Protein AF-A0AAV7KA86-F1 (afdb_monomer_lite)

Foldseek 3Di:
DPPVVVCVVLVPDDPVLVVLLCVLFFLDWDFPPDDPDDPDDDRDTDTDGDDPVCSVVSSVVSSVQVVCVVVVHDDPCPHVSVVVVVVVVVVVVVVVVCVVPVDPVVVVVVVVVVVVVVVVVVVVVVVVVVVVVVVVVVVVVVVVVVVVVVCVQPDVVQVVDPHRVVVVVVVD

Radius of gyration: 46.49 Å; chains: 1; bounding box: 80×35×122 Å

Secondary structure (DSSP, 8-state):
--HHHHHHHTT--SHHHHHHHHHHHEEEEEE----S--------EEEEEPPHHHHHHHHHHHHHHHHHHHTT-------HHHHHHHHHHHHHHHHHHHHHTSS-HHHHHHHHHHHHHHHHHHHHHHHHHHHHHHHHHHHHHHHHHHHHHHHHHT-HHHHHSSS-HHHHHTT-

pLDDT: mean 76.58, std 16.63, range [41.06, 98.62]

InterPro domains:
  IPR029440 Dynein regulatory complex protein 1, C-terminal [PF14775] (94-153)
  IPR039750 Dynein regulatory complex protein [PTHR21625] (1-170)

Structure (mmCIF, N/CA/C/O backbone):
data_AF-A0AAV7KA86-F1
#
_entry.id   AF-A0AAV7KA86-F1
#
loop_
_atom_site.group_PDB
_atom_site.id
_atom_site.type_symbol
_atom_site.label_atom_id
_atom_site.label_alt_id
_atom_site.label_comp_id
_atom_site.label_asym_id
_atom_site.label_entity_id
_atom_site.label_seq_id
_atom_site.pdbx_PDB_ins_code
_atom_site.Cartn_x
_atom_site.Cartn_y
_atom_site.Cartn_z
_atom_site.occupancy
_atom_site.B_iso_or_equiv
_atom_site.auth_seq_id
_atom_site.auth_comp_id
_atom_site.auth_asym_id
_atom_site.auth_atom_id
_atom_site.pdbx_PDB_model_num
ATOM 1 N N . MET A 1 1 ? 40.747 -22.980 -57.589 1.00 52.12 1 MET A N 1
ATOM 2 C CA . MET A 1 1 ? 40.530 -21.887 -58.564 1.00 52.12 1 MET A CA 1
ATOM 3 C C . MET A 1 1 ? 39.194 -21.191 -58.327 1.00 52.12 1 MET A C 1
ATOM 5 O O . MET A 1 1 ? 38.245 -21.498 -59.032 1.00 52.12 1 MET A O 1
ATOM 9 N N . LYS A 1 2 ? 39.092 -20.291 -57.340 1.00 60.44 2 LYS A N 1
ATOM 10 C CA . LYS A 1 2 ? 37.942 -19.365 -57.232 1.00 60.44 2 LYS A CA 1
ATOM 11 C C . LYS A 1 2 ? 38.343 -18.047 -56.569 1.00 60.44 2 LYS A C 1
ATOM 13 O O . LYS A 1 2 ? 37.961 -17.002 -57.066 1.00 60.44 2 LYS A O 1
ATOM 18 N N . LEU A 1 3 ? 39.159 -18.099 -55.515 1.00 69.00 3 LEU A N 1
ATOM 19 C CA . LEU A 1 3 ? 39.522 -16.917 -54.727 1.00 69.00 3 LEU A CA 1
ATOM 20 C C . LEU A 1 3 ? 40.446 -15.947 -55.487 1.00 69.00 3 LEU A C 1
ATOM 22 O O . LEU A 1 3 ? 40.101 -14.780 -55.611 1.00 69.00 3 LEU A O 1
ATOM 26 N N . ASP A 1 4 ? 41.512 -16.447 -56.121 1.00 72.75 4 ASP A N 1
ATOM 27 C CA . ASP A 1 4 ? 42.396 -15.612 -56.955 1.00 72.75 4 ASP A CA 1
ATOM 28 C C . ASP A 1 4 ? 41.664 -14.988 -58.149 1.00 72.75 4 ASP A C 1
ATOM 30 O O . ASP A 1 4 ? 41.905 -13.839 -58.490 1.00 72.75 4 ASP A O 1
ATOM 34 N N . ALA A 1 5 ? 40.707 -15.707 -58.748 1.00 79.00 5 ALA A N 1
ATOM 35 C CA . ALA A 1 5 ? 39.884 -15.177 -59.836 1.00 79.00 5 ALA A CA 1
ATOM 36 C C . ALA A 1 5 ? 38.918 -14.083 -59.346 1.00 79.00 5 ALA A C 1
ATOM 38 O O . ALA A 1 5 ? 38.677 -13.109 -60.057 1.00 79.00 5 ALA A O 1
ATOM 39 N N . ILE A 1 6 ? 38.389 -14.220 -58.124 1.00 76.62 6 ILE A N 1
ATOM 40 C CA . ILE A 1 6 ? 37.553 -13.199 -57.486 1.00 76.62 6 ILE A CA 1
ATOM 41 C C . ILE A 1 6 ? 38.397 -11.961 -57.170 1.00 76.62 6 ILE A C 1
ATOM 43 O O . ILE A 1 6 ? 37.999 -10.862 -57.541 1.00 76.62 6 ILE A O 1
ATOM 47 N N . PHE A 1 7 ? 39.578 -12.114 -56.572 1.00 78.56 7 PHE A N 1
ATOM 48 C CA . PHE A 1 7 ? 40.476 -10.989 -56.294 1.00 78.56 7 PHE A CA 1
ATOM 49 C C . PHE A 1 7 ? 40.977 -10.313 -57.564 1.00 78.56 7 PHE A C 1
ATOM 51 O O . PHE A 1 7 ? 40.943 -9.090 -57.640 1.00 78.56 7 PHE A O 1
ATOM 58 N N . GLN A 1 8 ? 41.290 -11.081 -58.606 1.00 79.75 8 GLN A N 1
ATOM 59 C CA . GLN A 1 8 ? 41.622 -10.538 -59.918 1.00 79.75 8 GLN A CA 1
ATOM 60 C C . GLN A 1 8 ? 40.440 -9.771 -60.537 1.00 79.75 8 GLN A C 1
ATOM 62 O O . GLN A 1 8 ? 40.632 -8.692 -61.091 1.00 79.75 8 GLN A O 1
ATOM 67 N N . SER A 1 9 ? 39.202 -10.265 -60.392 1.00 77.69 9 SER A N 1
ATOM 68 C CA . SER A 1 9 ? 37.998 -9.552 -60.856 1.00 77.69 9 SER A CA 1
ATOM 69 C C . SER A 1 9 ? 37.685 -8.288 -60.043 1.00 77.69 9 SER A C 1
ATOM 71 O O . SER A 1 9 ? 37.128 -7.332 -60.578 1.00 77.69 9 SER A O 1
ATOM 73 N N . LEU A 1 10 ? 38.076 -8.269 -58.765 1.00 74.38 10 LEU A N 1
ATOM 74 C CA . LEU A 1 10 ? 37.976 -7.125 -57.856 1.00 74.38 10 LEU A CA 1
ATOM 75 C C . LEU A 1 10 ? 39.222 -6.220 -57.908 1.00 74.38 10 LEU A C 1
ATOM 77 O O . LEU A 1 10 ? 39.290 -5.243 -57.162 1.00 74.38 10 LEU A O 1
ATOM 81 N N . GLN A 1 11 ? 40.190 -6.537 -58.781 1.00 72.81 11 GLN A N 1
ATOM 82 C CA . GLN A 1 11 ? 41.479 -5.849 -58.948 1.00 72.81 11 GLN A CA 1
ATOM 83 C C . GLN A 1 11 ? 42.295 -5.725 -57.649 1.00 72.81 11 GLN A C 1
ATOM 85 O O . GLN A 1 11 ? 43.054 -4.776 -57.459 1.00 72.81 11 GLN A O 1
ATOM 90 N N . VAL A 1 12 ? 42.111 -6.654 -56.717 1.00 81.38 12 VAL A N 1
ATOM 91 C CA . VAL A 1 12 ? 42.846 -6.724 -55.452 1.00 81.38 12 VAL A CA 1
ATOM 92 C C . VAL A 1 12 ? 44.170 -7.428 -55.735 1.00 81.38 12 VAL A C 1
ATOM 94 O O . VAL A 1 12 ? 44.201 -8.648 -55.886 1.00 81.38 12 VAL A O 1
ATOM 97 N N . GLU A 1 13 ? 45.248 -6.655 -55.862 1.00 77.00 13 GLU A N 1
ATOM 98 C CA . GLU A 1 13 ? 46.570 -7.168 -56.255 1.00 77.00 13 GLU A CA 1
ATOM 99 C C . GLU A 1 13 ? 47.555 -7.148 -55.084 1.00 77.00 13 GLU A C 1
ATOM 101 O O . GLU A 1 13 ? 48.403 -8.032 -54.967 1.00 77.00 13 GLU A O 1
ATOM 106 N N . ASN A 1 14 ? 47.414 -6.173 -54.180 1.00 81.38 14 ASN A N 1
ATOM 107 C CA . ASN A 1 14 ? 48.330 -5.987 -53.064 1.00 81.38 14 ASN A CA 1
ATOM 108 C C . ASN A 1 14 ? 47.706 -6.374 -51.722 1.00 81.38 14 ASN A C 1
ATOM 110 O O . ASN A 1 14 ? 46.503 -6.252 -51.496 1.00 81.38 14 ASN A O 1
ATOM 114 N N . GLN A 1 15 ? 48.558 -6.738 -50.760 1.00 74.19 15 GLN A N 1
ATOM 115 C CA . GLN A 1 15 ? 48.142 -6.992 -49.375 1.00 74.19 15 GLN A CA 1
ATOM 116 C C . GLN A 1 15 ? 47.419 -5.782 -48.755 1.00 74.19 15 GLN A C 1
ATOM 118 O O . GLN A 1 15 ? 46.502 -5.944 -47.955 1.00 74.19 15 GLN A O 1
ATOM 123 N N . GLN A 1 16 ? 47.789 -4.564 -49.158 1.00 72.94 16 GLN A N 1
ATOM 124 C CA . GLN A 1 16 ? 47.115 -3.339 -48.725 1.00 72.94 16 GLN A CA 1
ATOM 125 C C . GLN A 1 16 ? 45.670 -3.251 -49.238 1.00 72.94 16 GLN A C 1
ATOM 127 O O . GLN A 1 16 ? 44.791 -2.813 -48.497 1.00 72.94 16 GLN A O 1
ATOM 132 N N . ASP A 1 17 ? 45.403 -3.721 -50.458 1.00 77.50 17 ASP A N 1
ATOM 133 C CA . ASP A 1 17 ? 44.059 -3.731 -51.042 1.00 77.50 17 ASP A CA 1
ATOM 134 C C . ASP A 1 17 ? 43.153 -4.721 -50.308 1.00 77.50 17 ASP A C 1
ATOM 136 O O . ASP A 1 17 ? 41.979 -4.429 -50.075 1.00 77.50 17 ASP A O 1
ATOM 140 N N . ILE A 1 18 ? 43.719 -5.856 -49.880 1.00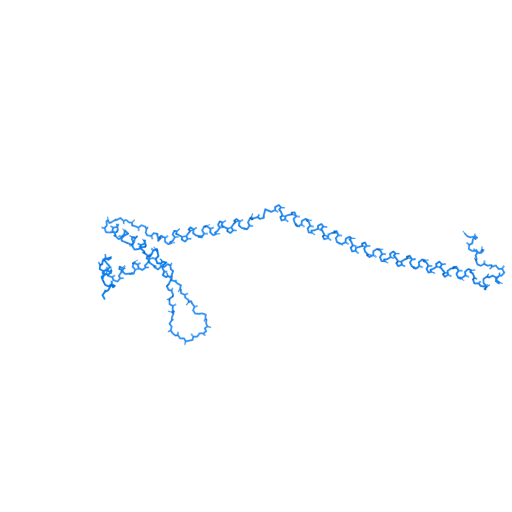 77.69 18 ILE A N 1
ATOM 141 C CA . ILE A 1 18 ? 43.032 -6.857 -49.057 1.00 77.69 18 ILE A CA 1
ATOM 142 C C . ILE A 1 18 ? 42.656 -6.255 -47.701 1.00 77.69 18 ILE A C 1
ATOM 144 O O . ILE A 1 18 ? 41.504 -6.361 -47.293 1.00 77.69 18 ILE A O 1
ATOM 148 N N . ILE A 1 19 ? 43.592 -5.586 -47.018 1.00 74.38 19 ILE A N 1
ATOM 149 C CA . ILE A 1 19 ? 43.326 -4.951 -45.715 1.00 74.38 19 ILE A CA 1
ATOM 150 C C . ILE A 1 19 ? 42.217 -3.902 -45.842 1.00 74.38 19 ILE A C 1
ATOM 152 O O . ILE A 1 19 ? 41.309 -3.851 -45.014 1.00 74.38 19 ILE A O 1
ATOM 156 N N . GLN A 1 20 ? 42.248 -3.100 -46.906 1.00 73.81 20 GLN A N 1
ATOM 157 C CA . GLN A 1 20 ? 41.198 -2.120 -47.156 1.00 73.81 20 GLN A CA 1
ATOM 158 C C . GLN A 1 20 ? 39.858 -2.786 -47.441 1.00 73.81 20 GLN A C 1
ATOM 160 O O . GLN A 1 20 ? 38.864 -2.338 -46.895 1.00 73.81 20 GLN A O 1
ATOM 165 N N . LEU A 1 21 ? 39.806 -3.846 -48.250 1.00 78.69 21 LEU A N 1
ATOM 166 C CA . LEU A 1 21 ? 38.568 -4.579 -48.522 1.00 78.69 21 LEU A CA 1
ATOM 167 C C . LEU A 1 21 ? 37.979 -5.182 -47.242 1.00 78.69 21 LEU A C 1
ATOM 169 O O . LEU A 1 21 ? 36.771 -5.090 -47.022 1.00 78.69 21 LEU A O 1
ATOM 173 N N . LEU A 1 22 ? 38.824 -5.745 -46.376 1.00 75.12 22 LEU A N 1
ATOM 174 C CA . LEU A 1 22 ? 38.402 -6.304 -45.091 1.00 75.12 22 LEU A CA 1
ATOM 175 C C . LEU A 1 22 ? 37.739 -5.251 -44.194 1.00 75.12 22 LEU A C 1
ATOM 177 O O . LEU A 1 22 ? 36.765 -5.577 -43.524 1.00 75.12 22 LEU A O 1
ATOM 181 N N . GLN A 1 23 ? 38.166 -3.987 -44.259 1.00 73.06 23 GLN A N 1
ATOM 182 C CA . GLN A 1 23 ? 37.537 -2.885 -43.519 1.00 73.06 23 GLN A CA 1
ATOM 183 C C . GLN A 1 23 ? 36.077 -2.617 -43.934 1.00 73.06 23 GLN A C 1
ATOM 185 O O . GLN A 1 23 ? 35.304 -2.088 -43.142 1.00 73.06 23 GLN A O 1
ATOM 190 N N . TYR A 1 24 ? 35.678 -2.978 -45.159 1.00 72.38 24 TYR A N 1
ATOM 191 C CA . TYR A 1 24 ? 34.286 -2.835 -45.611 1.00 72.38 24 TYR A CA 1
ATOM 192 C C . TYR A 1 24 ? 33.433 -4.071 -45.300 1.00 72.38 24 TYR A C 1
ATOM 194 O O . TYR A 1 24 ? 32.208 -3.973 -45.322 1.00 72.38 24 TYR A O 1
ATOM 202 N N . VAL A 1 25 ? 34.053 -5.231 -45.058 1.00 72.38 25 VAL A N 1
ATOM 203 C CA . VAL A 1 25 ? 33.362 -6.529 -44.927 1.00 72.38 25 VAL A CA 1
ATOM 204 C C . VAL A 1 25 ? 33.268 -7.003 -43.471 1.00 72.38 25 VAL A C 1
ATOM 206 O O . VAL A 1 25 ? 32.306 -7.684 -43.117 1.00 72.38 25 VAL A O 1
ATOM 209 N N . ILE A 1 26 ? 34.238 -6.653 -42.625 1.00 72.56 26 ILE A N 1
ATOM 210 C CA . ILE A 1 26 ? 34.245 -6.993 -41.197 1.00 72.56 26 ILE A CA 1
ATOM 211 C C . ILE A 1 26 ? 33.470 -5.914 -40.431 1.00 72.56 26 ILE A C 1
ATOM 213 O O . ILE A 1 26 ? 33.778 -4.730 -40.550 1.00 72.56 26 ILE A O 1
ATOM 217 N N . VAL A 1 27 ? 32.454 -6.326 -39.666 1.00 61.66 27 VAL A N 1
ATOM 218 C CA . VAL A 1 27 ? 31.536 -5.426 -38.940 1.00 61.66 27 VAL A CA 1
ATOM 219 C C . VAL A 1 27 ? 32.079 -5.057 -37.559 1.00 61.66 27 VAL A C 1
ATOM 221 O O . VAL A 1 27 ? 31.933 -3.916 -37.125 1.00 61.66 27 VAL A O 1
ATOM 224 N N . SER A 1 28 ? 32.749 -5.990 -36.887 1.00 53.75 28 SER A N 1
ATOM 225 C CA . SER A 1 28 ? 33.372 -5.778 -35.581 1.00 53.75 28 SER A CA 1
ATOM 226 C C . SER A 1 28 ? 34.573 -6.718 -35.412 1.00 53.75 28 SER A C 1
ATOM 228 O O . SER A 1 28 ? 34.608 -7.832 -35.948 1.00 53.75 28 SER A O 1
ATOM 230 N N . ILE A 1 29 ? 35.595 -6.229 -34.708 1.00 52.47 29 ILE A N 1
ATOM 231 C CA . ILE A 1 29 ? 36.690 -7.044 -34.179 1.00 52.47 29 ILE A CA 1
ATOM 232 C C . ILE A 1 29 ? 36.517 -6.996 -32.670 1.00 52.47 29 ILE A C 1
ATOM 234 O O . ILE A 1 29 ? 36.837 -5.985 -32.046 1.00 52.47 29 ILE A O 1
ATOM 238 N N . GLU A 1 30 ? 35.980 -8.066 -32.099 1.00 47.94 30 GLU A N 1
ATOM 239 C CA . GLU A 1 30 ? 35.935 -8.224 -30.653 1.00 47.94 30 GLU A CA 1
ATOM 240 C C . GLU A 1 30 ? 37.208 -8.952 -30.220 1.00 47.94 30 GLU A C 1
ATOM 242 O O . GLU A 1 30 ? 37.511 -10.069 -30.654 1.00 47.94 30 GLU A O 1
ATOM 247 N N . LEU A 1 31 ? 38.007 -8.258 -29.413 1.00 42.91 31 LEU A N 1
ATOM 248 C CA . LEU A 1 31 ? 39.064 -8.871 -28.629 1.00 42.91 31 LEU A CA 1
ATOM 249 C C . LEU A 1 31 ? 38.390 -9.456 -27.390 1.00 42.91 31 LEU A C 1
ATOM 251 O O . LEU A 1 31 ? 37.999 -8.707 -26.499 1.00 42.91 31 LEU A O 1
ATOM 255 N N . GLU A 1 32 ? 38.223 -10.777 -27.350 1.00 45.16 32 GLU A N 1
ATOM 256 C CA . GLU A 1 32 ? 37.959 -11.459 -26.085 1.00 45.16 32 GLU A CA 1
ATOM 257 C C . GLU A 1 32 ? 39.237 -11.306 -25.239 1.00 45.16 32 GLU A C 1
ATOM 259 O O . GLU A 1 32 ? 40.256 -11.945 -25.509 1.00 45.16 32 GLU A O 1
ATOM 264 N N . GLU A 1 33 ? 39.222 -10.383 -24.272 1.00 43.62 33 GLU A N 1
ATOM 265 C CA . GLU A 1 33 ? 40.192 -10.407 -23.179 1.00 43.62 33 GLU A CA 1
ATOM 266 C C . GLU A 1 33 ? 39.876 -11.657 -22.356 1.00 43.62 33 GLU A C 1
ATOM 268 O O . GLU A 1 33 ? 38.782 -11.789 -21.808 1.00 43.62 33 GLU A O 1
ATOM 273 N N . GLU A 1 34 ? 40.800 -12.618 -22.346 1.00 45.78 34 GLU A N 1
ATOM 274 C CA . GLU A 1 34 ? 40.673 -13.819 -21.525 1.00 45.78 34 GLU A CA 1
ATOM 275 C C . GLU A 1 34 ? 40.525 -13.390 -20.058 1.00 45.78 34 GLU A C 1
ATOM 277 O O . GLU A 1 34 ? 41.449 -12.815 -19.478 1.00 45.78 34 GLU A O 1
ATOM 282 N N . GLU A 1 35 ? 39.362 -13.663 -19.453 1.00 45.69 35 GLU A N 1
ATOM 283 C CA . GLU A 1 35 ? 39.233 -13.644 -17.997 1.00 45.69 35 GLU A CA 1
ATOM 284 C C . GLU A 1 35 ? 40.316 -14.567 -17.422 1.00 45.69 35 GLU A C 1
ATOM 286 O O . GLU A 1 35 ? 40.454 -15.714 -17.854 1.00 45.69 35 GLU A O 1
ATOM 291 N N . GLU A 1 36 ? 41.115 -14.032 -16.493 1.00 46.34 36 GLU A N 1
ATOM 292 C CA . GLU A 1 36 ? 42.273 -14.670 -15.857 1.00 46.34 36 GLU A CA 1
ATOM 293 C C . GLU A 1 36 ? 41.982 -16.125 -15.446 1.00 46.34 36 GLU A C 1
ATOM 295 O O . GLU A 1 36 ? 41.479 -16.382 -14.350 1.00 46.34 36 GLU A O 1
ATOM 300 N N . GLY A 1 37 ? 42.295 -17.104 -16.304 1.00 46.44 37 GLY A N 1
ATOM 301 C CA . GLY A 1 37 ? 41.911 -18.467 -15.954 1.00 46.44 37 GLY A CA 1
ATOM 302 C C . GLY A 1 37 ? 42.240 -19.634 -16.873 1.00 46.44 37 GLY A C 1
ATOM 303 O O . GLY A 1 37 ? 41.746 -20.707 -16.558 1.00 46.44 37 GLY A O 1
ATOM 304 N N . ASP A 1 38 ? 43.051 -19.539 -17.933 1.00 41.06 38 ASP A N 1
ATOM 305 C CA . ASP A 1 38 ? 43.721 -20.751 -18.444 1.00 41.06 38 ASP A CA 1
ATOM 306 C C . ASP A 1 38 ? 44.952 -20.444 -19.310 1.00 41.06 38 ASP A C 1
ATOM 308 O O . ASP A 1 38 ? 44.904 -19.698 -20.282 1.00 41.06 38 ASP A O 1
ATOM 312 N N . MET A 1 39 ? 46.088 -21.053 -18.972 1.00 49.47 39 MET A N 1
ATOM 313 C CA . MET A 1 39 ? 47.346 -20.912 -19.705 1.00 49.47 39 MET A CA 1
ATOM 314 C C . MET A 1 39 ? 47.293 -21.754 -20.990 1.00 49.47 39 MET A C 1
ATOM 316 O O . MET A 1 39 ? 47.793 -22.880 -21.026 1.00 49.47 39 MET A O 1
ATOM 320 N N . ARG A 1 40 ? 46.740 -21.210 -22.080 1.00 45.28 40 ARG A N 1
ATOM 321 C CA . ARG A 1 40 ? 46.959 -21.733 -23.441 1.00 45.28 40 ARG A CA 1
ATOM 322 C C . ARG A 1 40 ? 47.017 -20.605 -24.471 1.00 45.28 40 ARG A C 1
ATOM 324 O O . ARG A 1 40 ? 46.015 -20.171 -25.008 1.00 45.28 40 ARG A O 1
ATOM 331 N N . ASN A 1 41 ? 48.250 -20.203 -24.775 1.00 47.72 41 ASN A N 1
ATOM 332 C CA . ASN A 1 41 ? 48.653 -19.217 -25.778 1.00 47.72 41 ASN A CA 1
ATOM 333 C C . ASN A 1 41 ? 47.772 -19.179 -27.045 1.00 47.72 41 ASN A C 1
ATOM 335 O O . ASN A 1 41 ? 47.930 -20.019 -27.935 1.00 47.72 41 ASN A O 1
ATOM 339 N N . GLY A 1 42 ? 46.961 -18.128 -27.172 1.00 45.06 42 GLY A N 1
ATOM 340 C CA . GLY A 1 42 ? 46.421 -17.668 -28.448 1.00 45.06 42 GLY A CA 1
ATOM 341 C C . GLY A 1 42 ? 45.166 -16.820 -28.286 1.00 45.06 42 GLY A C 1
ATOM 342 O O . GLY A 1 42 ? 44.072 -17.371 -28.308 1.00 45.06 42 GLY A O 1
ATOM 343 N N . ALA A 1 43 ? 45.322 -15.491 -28.215 1.00 47.50 43 ALA A N 1
ATOM 344 C CA . ALA A 1 43 ? 44.202 -14.554 -28.308 1.00 47.50 43 ALA A CA 1
ATOM 345 C C . ALA A 1 43 ? 43.359 -14.896 -29.549 1.00 47.50 43 ALA A C 1
ATOM 347 O O . ALA A 1 43 ? 43.816 -14.756 -30.689 1.00 47.50 43 ALA A O 1
ATOM 348 N N . THR A 1 44 ? 42.152 -15.414 -29.331 1.00 49.06 44 THR A N 1
ATOM 349 C CA . THR A 1 44 ? 41.273 -15.849 -30.417 1.00 49.06 44 THR A CA 1
ATOM 350 C C . THR A 1 44 ? 40.468 -14.645 -30.883 1.00 49.06 44 THR A C 1
ATOM 352 O O . THR A 1 44 ? 39.478 -14.264 -30.273 1.00 49.06 44 THR A O 1
ATOM 355 N N . GLN A 1 45 ? 40.908 -14.016 -31.972 1.00 55.81 45 GLN A N 1
ATOM 356 C CA . GLN A 1 45 ? 40.185 -12.898 -32.574 1.00 55.81 45 GLN A CA 1
ATOM 357 C C . GLN A 1 45 ? 38.895 -13.410 -33.227 1.00 55.81 45 GLN A C 1
ATOM 359 O O . GLN A 1 45 ? 38.948 -14.186 -34.188 1.00 55.81 45 GLN A O 1
ATOM 364 N N . ARG A 1 46 ? 37.733 -12.984 -32.720 1.00 49.09 46 ARG A N 1
ATOM 365 C CA . ARG A 1 46 ? 36.442 -13.275 -33.351 1.00 49.09 46 ARG A CA 1
ATOM 366 C C . ARG A 1 46 ? 36.078 -12.144 -34.303 1.00 49.09 46 ARG A C 1
ATOM 368 O O . ARG A 1 46 ? 35.966 -10.986 -33.914 1.00 49.09 46 ARG A O 1
ATOM 375 N N . PHE A 1 47 ? 35.920 -12.499 -35.575 1.00 59.69 47 PHE A N 1
ATOM 376 C CA . PHE A 1 47 ? 35.450 -11.583 -36.608 1.00 59.69 47 PHE A CA 1
ATOM 377 C C . PHE A 1 47 ? 33.947 -11.757 -36.781 1.00 59.69 47 PHE A C 1
ATOM 379 O O . PHE A 1 47 ? 33.494 -12.843 -37.154 1.00 59.69 47 PHE A O 1
ATOM 386 N N . GLU A 1 48 ? 33.178 -10.691 -36.580 1.00 63.84 48 GLU A N 1
ATOM 387 C CA . GLU A 1 48 ? 31.781 -10.684 -37.001 1.00 63.84 48 GLU A CA 1
ATOM 388 C C . GLU A 1 48 ? 31.728 -10.334 -38.492 1.00 63.84 48 GLU A C 1
ATOM 390 O O . GLU A 1 48 ? 31.930 -9.191 -38.923 1.00 63.84 48 GLU A O 1
ATOM 395 N N . ILE A 1 49 ? 31.543 -11.371 -39.310 1.00 61.59 49 ILE A N 1
ATOM 396 C CA . ILE A 1 49 ? 31.411 -11.234 -40.759 1.00 61.59 49 ILE A CA 1
ATOM 397 C C . ILE A 1 49 ? 30.007 -10.703 -41.056 1.00 61.59 49 ILE A C 1
ATOM 399 O O . ILE A 1 49 ? 29.014 -11.238 -40.564 1.00 61.59 49 ILE A O 1
ATOM 403 N N . MET A 1 50 ? 29.932 -9.664 -41.889 1.00 65.56 50 MET A N 1
ATOM 404 C CA . MET A 1 50 ? 28.680 -9.071 -42.356 1.00 65.56 50 MET A CA 1
ATOM 405 C C . MET A 1 50 ? 27.683 -10.130 -42.862 1.00 65.56 50 MET A C 1
ATOM 407 O O . MET A 1 50 ? 28.067 -11.097 -43.523 1.00 65.56 50 MET A O 1
ATOM 411 N N . GLN A 1 51 ? 26.386 -9.919 -42.601 1.00 67.69 51 GLN A N 1
ATOM 412 C CA . GLN A 1 51 ? 25.326 -10.799 -43.101 1.00 67.69 51 GLN A CA 1
ATOM 413 C C . GLN A 1 51 ? 25.436 -10.998 -44.629 1.00 67.69 51 GLN A C 1
ATOM 415 O O . GLN A 1 51 ? 25.685 -10.020 -45.343 1.00 67.69 51 GLN A O 1
ATOM 420 N N . PRO A 1 52 ? 25.220 -12.224 -45.154 1.00 71.12 52 PRO A N 1
ATOM 421 C CA . PRO A 1 52 ? 25.475 -12.560 -46.561 1.00 71.12 52 PRO A CA 1
ATOM 422 C C . PRO A 1 52 ? 24.835 -11.606 -47.578 1.00 71.12 52 PRO A C 1
ATOM 424 O O . PRO A 1 52 ? 25.446 -11.279 -48.597 1.00 71.12 52 PRO A O 1
ATOM 427 N N . ASP A 1 53 ? 23.639 -11.106 -47.274 1.00 71.69 53 ASP A N 1
ATOM 428 C CA . ASP A 1 53 ? 22.858 -10.236 -48.159 1.00 71.69 53 ASP A CA 1
ATOM 429 C C . ASP A 1 53 ? 23.517 -8.860 -48.362 1.00 71.69 53 ASP A C 1
ATOM 431 O O . ASP A 1 53 ? 23.391 -8.235 -49.419 1.00 71.69 53 ASP A O 1
ATOM 435 N N . MET A 1 54 ? 24.286 -8.404 -47.371 1.00 66.31 54 MET A N 1
ATOM 436 C CA . MET A 1 54 ? 24.909 -7.080 -47.352 1.00 66.31 54 MET A CA 1
ATOM 437 C C . MET A 1 54 ? 26.325 -7.082 -47.948 1.00 66.31 54 MET A C 1
ATOM 439 O O . MET A 1 54 ? 26.813 -6.038 -48.385 1.00 66.31 54 MET A O 1
ATOM 443 N N . VAL A 1 55 ? 26.958 -8.255 -48.080 1.00 74.69 55 VAL A N 1
ATOM 444 C CA . VAL A 1 55 ? 28.317 -8.404 -48.637 1.00 74.69 55 VAL A CA 1
ATOM 445 C C . VAL A 1 55 ? 28.407 -7.839 -50.057 1.00 74.69 55 VAL A C 1
ATOM 447 O O . VAL A 1 55 ? 29.363 -7.148 -50.408 1.00 74.69 55 VAL A O 1
ATOM 450 N N . SER A 1 56 ? 27.382 -8.066 -50.883 1.00 73.31 56 SER A N 1
ATOM 451 C CA . SER A 1 56 ? 27.340 -7.550 -52.260 1.00 73.31 56 SER A CA 1
ATOM 452 C C . SER A 1 56 ? 27.319 -6.017 -52.322 1.00 73.31 56 SER A C 1
ATOM 454 O O . SER A 1 56 ? 27.886 -5.409 -53.233 1.00 73.31 56 SER A O 1
ATOM 456 N N . GLN A 1 57 ? 26.690 -5.383 -51.335 1.00 72.94 57 GLN A N 1
ATOM 457 C CA . GLN A 1 57 ? 26.581 -3.939 -51.221 1.00 72.94 57 GLN A CA 1
ATOM 458 C C . GLN A 1 57 ? 27.877 -3.322 -50.680 1.00 72.94 57 GLN A C 1
ATOM 460 O O . GLN A 1 57 ? 28.314 -2.289 -51.192 1.00 72.94 57 GLN A O 1
ATOM 465 N N . ALA A 1 58 ? 28.522 -3.988 -49.720 1.00 74.19 58 ALA A N 1
ATOM 466 C CA . ALA A 1 58 ? 29.841 -3.619 -49.219 1.00 74.19 58 ALA A CA 1
ATOM 467 C C . ALA A 1 58 ? 30.905 -3.666 -50.328 1.00 74.19 58 ALA A C 1
ATOM 469 O O . ALA A 1 58 ? 31.629 -2.691 -50.538 1.00 74.19 58 ALA A O 1
ATOM 470 N N . LEU A 1 59 ? 30.931 -4.745 -51.121 1.00 77.94 59 LEU A N 1
ATOM 471 C CA . LEU A 1 59 ? 31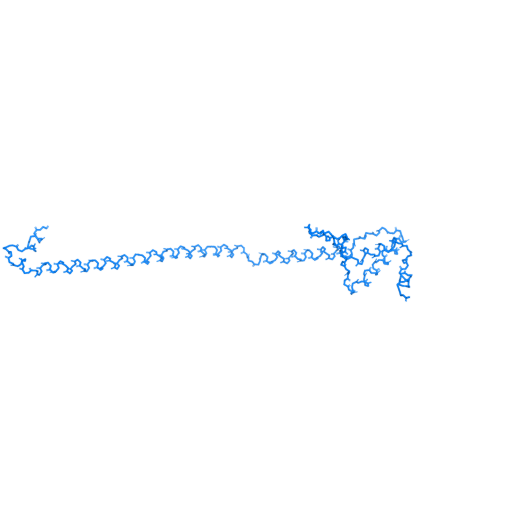.855 -4.880 -52.251 1.00 77.94 59 LEU A CA 1
ATOM 472 C C . LEU A 1 59 ? 31.627 -3.806 -53.325 1.00 77.94 59 LEU A C 1
ATOM 474 O O . LEU A 1 59 ? 32.591 -3.251 -53.847 1.00 77.94 59 LEU A O 1
ATOM 478 N N . ARG A 1 60 ? 30.368 -3.452 -53.623 1.00 77.25 60 ARG A N 1
ATOM 479 C CA . ARG A 1 60 ? 30.058 -2.330 -54.529 1.00 77.25 60 ARG A CA 1
ATOM 480 C C . ARG A 1 60 ? 30.603 -1.006 -53.999 1.00 77.25 60 ARG A C 1
ATOM 482 O O . ARG A 1 60 ? 31.261 -0.295 -54.752 1.00 77.25 60 ARG A O 1
ATOM 489 N N . SER A 1 61 ? 30.409 -0.720 -52.711 1.00 74.75 61 SER A N 1
ATOM 490 C CA . SER A 1 61 ? 30.934 0.510 -52.104 1.00 74.75 61 SER A CA 1
ATOM 491 C C . SER A 1 61 ? 32.463 0.569 -52.080 1.00 74.75 61 SER A C 1
ATOM 493 O O . SER A 1 61 ? 33.028 1.639 -52.280 1.00 74.75 61 SER A O 1
ATOM 495 N N . TYR A 1 62 ? 33.143 -0.570 -51.916 1.00 79.69 62 TYR A N 1
ATOM 496 C CA . TYR A 1 62 ? 34.602 -0.648 -52.013 1.00 79.69 62 TYR A CA 1
ATOM 497 C C . TYR A 1 62 ? 35.095 -0.310 -53.430 1.00 79.69 62 TYR A C 1
ATOM 499 O O . TYR A 1 62 ? 36.014 0.494 -53.591 1.00 79.69 62 TYR A O 1
ATOM 507 N N . ILE A 1 63 ? 34.454 -0.871 -54.463 1.00 80.31 63 ILE A N 1
ATOM 508 C CA . ILE A 1 63 ? 34.798 -0.598 -55.868 1.00 80.31 63 ILE A CA 1
ATOM 509 C C . ILE A 1 63 ? 34.540 0.876 -56.219 1.00 80.31 63 ILE A C 1
ATOM 511 O O . ILE A 1 63 ? 35.360 1.498 -56.892 1.00 80.31 63 ILE A O 1
ATOM 515 N N . GLU A 1 64 ? 33.423 1.448 -55.766 1.00 78.00 64 GLU A N 1
ATOM 516 C CA . GLU A 1 64 ? 33.093 2.866 -55.972 1.00 78.00 64 GLU A CA 1
ATOM 517 C C . GLU A 1 64 ? 34.113 3.786 -55.286 1.00 78.00 64 GLU A C 1
ATOM 519 O O . GLU A 1 64 ? 34.706 4.640 -55.944 1.00 78.00 64 GLU A O 1
ATOM 524 N N . ALA A 1 65 ? 34.425 3.536 -54.011 1.00 72.75 65 ALA A N 1
ATOM 525 C CA . ALA A 1 65 ? 35.409 4.310 -53.254 1.00 72.75 65 ALA A CA 1
ATOM 526 C C . ALA A 1 65 ? 36.831 4.220 -53.836 1.00 72.75 65 ALA A C 1
ATOM 528 O O . ALA A 1 65 ? 37.643 5.132 -53.656 1.00 72.75 65 ALA A O 1
ATOM 529 N N . ARG A 1 66 ? 37.164 3.118 -54.516 1.00 75.38 66 ARG A N 1
ATOM 530 C CA . ARG A 1 66 ? 38.439 2.966 -55.223 1.00 75.38 66 ARG A CA 1
ATOM 531 C C . ARG A 1 66 ? 38.468 3.767 -56.523 1.00 75.38 66 ARG A C 1
ATOM 533 O O . ARG A 1 66 ? 39.434 4.488 -56.746 1.00 75.38 66 ARG A O 1
ATOM 540 N N . LYS A 1 67 ? 37.404 3.708 -57.333 1.00 75.31 67 LYS A N 1
ATOM 541 C CA . LYS A 1 67 ? 37.278 4.518 -58.560 1.00 75.31 67 LYS A CA 1
ATOM 542 C C . LYS A 1 67 ? 37.353 6.015 -58.265 1.00 75.31 67 LYS A C 1
ATOM 544 O O . LYS A 1 67 ? 37.976 6.762 -59.010 1.00 75.31 67 LYS A O 1
ATOM 549 N N . GLU A 1 68 ? 36.755 6.449 -57.160 1.00 71.62 68 GLU A N 1
ATOM 550 C CA . GLU A 1 68 ? 36.822 7.840 -56.706 1.00 71.62 68 GLU A CA 1
ATOM 551 C C . GLU A 1 68 ? 38.232 8.239 -56.235 1.00 71.62 68 GLU A C 1
ATOM 553 O O . GLU A 1 68 ? 38.684 9.346 -56.531 1.00 71.62 68 GLU A O 1
ATOM 558 N N . ARG A 1 69 ? 38.967 7.327 -55.579 1.00 71.56 69 ARG A N 1
ATOM 559 C CA . ARG A 1 69 ? 40.385 7.527 -55.225 1.00 71.56 69 ARG A CA 1
ATOM 560 C C . ARG A 1 69 ? 41.296 7.593 -56.450 1.00 71.56 69 ARG A C 1
ATOM 562 O O . ARG A 1 69 ? 42.174 8.450 -56.494 1.00 71.56 69 ARG A O 1
ATOM 569 N N . GLU A 1 70 ? 41.070 6.746 -57.450 1.00 70.44 70 GLU A N 1
ATOM 570 C CA . GLU A 1 70 ? 41.781 6.792 -58.738 1.00 70.44 70 GLU A CA 1
ATOM 571 C C . GLU A 1 70 ? 41.470 8.083 -59.519 1.00 70.44 70 GLU A C 1
ATOM 573 O O . GLU A 1 70 ? 42.334 8.605 -60.221 1.00 70.44 70 GLU A O 1
ATOM 578 N N . ALA A 1 71 ? 40.276 8.656 -59.333 1.00 72.44 71 ALA A N 1
ATOM 579 C CA . ALA A 1 71 ? 39.877 9.956 -59.875 1.00 72.44 71 ALA A CA 1
ATOM 580 C C . ALA A 1 71 ? 40.374 11.169 -59.053 1.00 72.44 71 ALA A C 1
ATOM 582 O O . ALA A 1 71 ? 40.055 12.309 -59.394 1.00 72.44 71 ALA A O 1
ATOM 583 N N . GLY A 1 72 ? 41.143 10.954 -57.975 1.00 60.22 72 GLY A N 1
ATOM 584 C CA . GLY A 1 72 ? 41.704 12.020 -57.136 1.00 60.22 72 GLY A CA 1
ATOM 585 C C . GLY A 1 72 ? 40.688 12.747 -56.246 1.00 60.22 72 GLY A C 1
ATOM 586 O O . GLY A 1 72 ? 40.983 13.829 -55.735 1.00 60.22 72 GLY A O 1
ATOM 587 N N . ILE A 1 73 ? 39.495 12.180 -56.048 1.00 62.47 73 ILE A N 1
ATOM 588 C CA . ILE A 1 73 ? 38.437 12.758 -55.214 1.00 62.47 73 ILE A CA 1
ATOM 589 C C . ILE A 1 73 ? 38.654 12.292 -53.762 1.00 62.47 73 ILE A C 1
ATOM 591 O O . ILE A 1 73 ? 38.786 11.089 -53.521 1.00 62.47 73 ILE A O 1
ATOM 595 N N . PRO A 1 74 ? 38.690 13.193 -52.761 1.00 53.59 74 PRO A N 1
ATOM 596 C CA . PRO A 1 74 ? 38.821 12.792 -51.366 1.00 53.59 74 PRO A CA 1
ATOM 597 C C . PRO A 1 74 ? 37.536 12.101 -50.886 1.00 53.59 74 PRO A C 1
ATOM 599 O O . PRO A 1 74 ? 36.539 12.748 -50.565 1.00 53.59 74 PRO A O 1
ATOM 602 N N . VAL A 1 75 ? 37.568 10.770 -50.821 1.00 57.66 75 VAL A N 1
ATOM 603 C CA . VAL A 1 75 ? 36.456 9.952 -50.323 1.00 57.66 75 VAL A CA 1
ATOM 604 C C . VAL A 1 75 ? 36.439 9.990 -48.796 1.00 57.66 75 VAL A C 1
ATOM 606 O O . VAL A 1 75 ? 37.326 9.445 -48.138 1.00 57.66 75 VAL A O 1
ATOM 609 N N . LYS A 1 76 ? 35.406 10.604 -48.207 1.00 56.00 76 LYS A N 1
ATOM 610 C CA . LYS A 1 76 ? 35.089 10.423 -46.783 1.00 56.00 76 LYS A CA 1
ATOM 611 C C . LYS A 1 76 ? 34.499 9.026 -46.603 1.00 56.00 76 LYS A C 1
ATOM 613 O O . LYS A 1 76 ? 33.286 8.851 -46.702 1.00 56.00 76 LYS A O 1
ATOM 618 N N . VAL A 1 77 ? 35.351 8.036 -46.348 1.00 53.50 77 VAL A N 1
ATOM 619 C CA . VAL A 1 77 ? 34.922 6.682 -45.975 1.00 53.50 77 VAL A CA 1
ATOM 620 C C . VAL A 1 77 ? 34.422 6.715 -44.528 1.00 53.50 77 VAL A C 1
ATOM 622 O O . VAL A 1 77 ? 35.078 6.238 -43.614 1.00 53.50 77 VAL A O 1
ATOM 625 N N . ALA A 1 78 ? 33.267 7.339 -44.299 1.00 54.00 78 ALA A N 1
ATOM 626 C CA . ALA A 1 78 ? 32.435 6.933 -43.176 1.00 54.00 78 ALA A CA 1
ATOM 627 C C . ALA A 1 78 ? 31.824 5.598 -43.599 1.00 54.00 78 ALA A C 1
ATOM 629 O O . ALA A 1 78 ? 31.107 5.558 -44.609 1.00 54.00 78 ALA A O 1
ATOM 630 N N . SER A 1 79 ? 32.163 4.514 -42.899 1.00 58.22 79 SER A N 1
ATOM 631 C CA . SER A 1 79 ? 31.640 3.194 -43.233 1.00 58.22 79 SER A CA 1
ATOM 632 C C . SER A 1 79 ? 30.112 3.266 -43.238 1.00 58.22 79 SER A C 1
ATOM 634 O O . SER A 1 79 ? 29.500 3.900 -42.376 1.00 58.22 79 SER A O 1
ATOM 636 N N . ARG A 1 80 ? 29.452 2.638 -44.221 1.00 53.97 80 ARG A N 1
ATOM 637 C CA . ARG A 1 80 ? 27.982 2.498 -44.188 1.00 53.97 80 ARG A CA 1
ATOM 638 C C . ARG A 1 80 ? 27.526 1.839 -42.885 1.00 53.97 80 ARG A C 1
ATOM 640 O O . ARG A 1 80 ? 26.448 2.173 -42.406 1.00 53.97 80 ARG A O 1
ATOM 647 N N . VAL A 1 81 ? 28.384 0.993 -42.312 1.00 54.16 81 VAL A N 1
ATOM 648 C CA . VAL A 1 81 ? 28.203 0.337 -41.017 1.00 54.16 81 VAL A CA 1
ATOM 649 C C . VAL A 1 81 ? 28.169 1.357 -39.879 1.00 54.16 81 VAL A C 1
ATOM 651 O O . VAL A 1 81 ? 27.275 1.271 -39.048 1.00 54.16 81 VAL A O 1
ATOM 654 N N . ASP A 1 82 ? 29.036 2.375 -39.883 1.00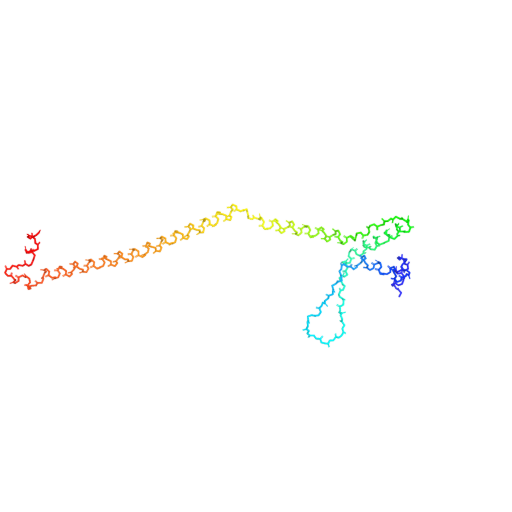 55.19 82 ASP A N 1
ATOM 655 C CA . ASP A 1 82 ? 29.033 3.423 -38.846 1.00 55.19 82 ASP A CA 1
ATOM 656 C C . ASP A 1 82 ? 27.715 4.206 -38.862 1.00 55.19 82 ASP A C 1
ATOM 658 O O . ASP A 1 82 ? 27.094 4.422 -37.826 1.00 55.19 82 ASP A O 1
ATOM 662 N N . LYS A 1 83 ? 27.222 4.552 -40.058 1.00 60.19 83 LYS A N 1
ATOM 663 C CA . LYS A 1 83 ? 25.935 5.252 -40.226 1.00 60.19 83 LYS A CA 1
ATOM 664 C C . LYS A 1 83 ? 24.730 4.376 -39.879 1.00 60.19 83 LYS A C 1
ATOM 666 O O . LYS A 1 83 ? 23.695 4.884 -39.455 1.00 60.19 83 LYS A O 1
ATOM 671 N N . GLU A 1 84 ? 24.809 3.071 -40.123 1.00 58.16 84 GLU A N 1
ATOM 672 C CA . GLU A 1 84 ? 23.755 2.122 -39.750 1.00 58.16 84 GLU A CA 1
ATOM 673 C C . GLU A 1 84 ? 23.739 1.834 -38.254 1.00 58.16 84 GLU A C 1
ATOM 675 O O . GLU A 1 84 ? 22.656 1.730 -37.680 1.00 58.16 84 GLU A O 1
ATOM 680 N N . ARG A 1 85 ? 24.912 1.773 -37.622 1.00 62.91 85 ARG A N 1
ATOM 681 C CA . ARG A 1 85 ? 25.069 1.650 -36.176 1.00 62.91 85 ARG A CA 1
ATOM 682 C C . ARG A 1 85 ? 24.542 2.886 -35.459 1.00 62.91 85 ARG A C 1
ATOM 684 O O . ARG A 1 85 ? 23.696 2.742 -34.590 1.00 62.91 85 ARG A O 1
ATOM 691 N N . GLU A 1 86 ? 24.927 4.080 -35.905 1.00 63.34 86 GLU A N 1
ATOM 692 C CA . GLU A 1 86 ? 24.429 5.346 -35.359 1.00 63.34 86 GLU A CA 1
ATOM 693 C C . GLU A 1 86 ? 22.897 5.439 -35.476 1.00 63.34 86 GLU A C 1
ATOM 695 O O . GLU A 1 86 ? 22.212 5.790 -34.520 1.00 63.34 86 GLU A O 1
ATOM 700 N N . ARG A 1 87 ? 22.314 5.022 -36.611 1.00 66.44 87 ARG A N 1
ATOM 701 C CA . ARG A 1 87 ? 20.848 4.954 -36.758 1.00 66.44 87 ARG A CA 1
ATOM 702 C C . ARG A 1 87 ? 20.184 3.947 -35.822 1.00 66.44 87 ARG A C 1
ATOM 704 O O . ARG A 1 87 ? 19.089 4.234 -35.346 1.00 66.44 87 ARG A O 1
ATOM 711 N N . LYS A 1 88 ? 20.789 2.776 -35.599 1.00 70.62 88 LYS A N 1
ATOM 712 C CA . LYS A 1 88 ? 20.264 1.778 -34.653 1.00 70.62 88 LYS A CA 1
ATOM 713 C C . LYS A 1 88 ? 20.349 2.284 -33.218 1.00 70.62 88 LYS A C 1
ATOM 715 O O . LYS A 1 88 ? 19.354 2.214 -32.516 1.00 70.62 88 LYS A O 1
ATOM 720 N N . GLU A 1 89 ? 21.477 2.867 -32.823 1.00 69.06 89 GLU A N 1
ATOM 721 C CA . GLU A 1 89 ? 21.664 3.445 -31.488 1.00 69.06 89 GLU A CA 1
ATOM 722 C C . GLU A 1 89 ? 20.665 4.584 -31.220 1.00 69.06 89 GLU A C 1
ATOM 724 O O . GLU A 1 89 ? 20.078 4.646 -30.141 1.00 69.06 89 GLU A O 1
ATOM 729 N N . ILE A 1 90 ? 20.382 5.432 -32.218 1.00 71.06 90 ILE A N 1
ATOM 730 C CA . ILE A 1 90 ? 19.336 6.465 -32.125 1.00 71.06 90 ILE A CA 1
ATOM 731 C C . ILE A 1 90 ? 17.938 5.836 -32.014 1.00 71.06 90 ILE A C 1
ATOM 733 O O . ILE A 1 90 ? 17.140 6.266 -31.184 1.00 71.06 90 ILE A O 1
ATOM 737 N N . LEU A 1 91 ? 17.630 4.818 -32.825 1.00 74.50 91 LEU A N 1
ATOM 738 C CA . LEU A 1 91 ? 16.322 4.156 -32.816 1.00 74.50 91 LEU A CA 1
ATOM 739 C C . LEU A 1 91 ? 16.056 3.428 -31.493 1.00 74.50 91 LEU A C 1
ATOM 741 O O . LEU A 1 91 ? 14.945 3.505 -30.966 1.00 74.50 91 LEU A O 1
ATOM 745 N N . ASP A 1 92 ? 17.074 2.764 -30.953 1.00 79.75 92 ASP A N 1
ATOM 746 C CA . ASP A 1 92 ? 17.014 2.103 -29.655 1.00 79.75 92 ASP A CA 1
ATOM 747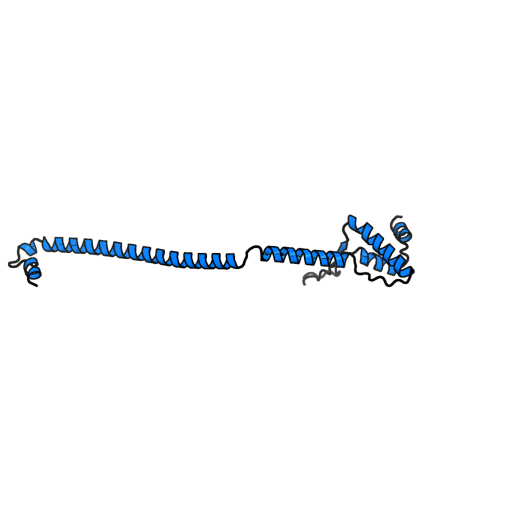 C C . ASP A 1 92 ? 16.879 3.143 -28.540 1.00 79.75 92 ASP A C 1
ATOM 749 O O . ASP A 1 92 ? 16.024 2.997 -27.668 1.00 79.75 92 ASP A O 1
ATOM 753 N N . GLY A 1 93 ? 17.631 4.246 -28.597 1.00 82.50 93 GLY A N 1
ATOM 754 C CA . GLY A 1 93 ? 17.485 5.363 -27.662 1.00 82.50 93 GLY A CA 1
ATOM 755 C C . GLY A 1 93 ? 16.069 5.951 -27.655 1.00 82.50 93 GLY A C 1
ATOM 756 O O . GLY A 1 93 ? 15.464 6.112 -26.594 1.00 82.50 93 GLY A O 1
ATOM 757 N N . ASP A 1 94 ? 15.496 6.212 -28.830 1.00 85.75 94 ASP A N 1
ATOM 758 C CA . ASP A 1 94 ? 14.124 6.709 -28.977 1.00 85.75 94 ASP A CA 1
ATOM 759 C C . ASP A 1 94 ? 13.081 5.700 -28.486 1.00 85.75 94 ASP A C 1
ATOM 761 O O . ASP A 1 94 ? 12.077 6.082 -27.877 1.00 85.75 94 ASP A O 1
ATOM 765 N N . TYR A 1 95 ? 13.299 4.410 -28.747 1.00 86.31 95 TYR A N 1
ATOM 766 C CA . TYR A 1 95 ? 12.446 3.333 -28.259 1.00 86.31 95 TYR A CA 1
ATOM 767 C C . TYR A 1 95 ? 12.451 3.273 -26.728 1.00 86.31 95 TYR A C 1
ATOM 769 O O . TYR A 1 95 ? 11.382 3.311 -26.112 1.00 86.31 95 TYR A O 1
ATOM 777 N N . TRP A 1 96 ? 13.632 3.252 -26.106 1.00 89.75 96 TRP A N 1
ATOM 778 C CA . TRP A 1 96 ? 13.770 3.193 -24.651 1.00 89.75 96 TRP A CA 1
ATOM 779 C C . TRP A 1 96 ? 13.257 4.461 -23.972 1.00 89.75 96 TRP A C 1
ATOM 781 O O . TRP A 1 96 ? 12.586 4.365 -22.948 1.00 89.75 96 TRP A O 1
ATOM 791 N N . ASN A 1 97 ? 13.459 5.635 -24.574 1.00 87.50 97 ASN A N 1
ATOM 792 C CA . ASN A 1 97 ? 12.875 6.885 -24.087 1.00 87.50 97 ASN A CA 1
ATOM 793 C C . ASN A 1 97 ? 11.345 6.862 -24.127 1.00 87.50 97 ASN A C 1
ATOM 795 O O . ASN A 1 97 ? 10.697 7.298 -23.177 1.00 87.50 97 ASN A O 1
ATOM 799 N N . LYS A 1 98 ? 10.743 6.344 -25.203 1.00 86.44 98 LYS A N 1
ATOM 800 C CA . LYS A 1 98 ? 9.284 6.182 -25.270 1.00 86.44 98 LYS A CA 1
ATOM 801 C C . LYS A 1 98 ? 8.797 5.192 -24.224 1.00 86.44 98 LYS A C 1
ATOM 803 O O . LYS A 1 98 ? 7.829 5.507 -23.546 1.00 86.44 98 LYS A O 1
ATOM 808 N N . MET A 1 99 ? 9.481 4.056 -24.069 1.00 85.94 99 MET A N 1
ATOM 809 C CA . MET A 1 99 ? 9.141 3.013 -23.097 1.00 85.94 99 MET A CA 1
ATOM 810 C C . MET A 1 99 ? 9.216 3.529 -21.652 1.00 85.94 99 MET A C 1
ATOM 812 O O . MET A 1 99 ? 8.293 3.312 -20.870 1.00 85.94 99 MET A O 1
ATOM 816 N N . ALA A 1 100 ? 10.271 4.272 -21.313 1.00 83.06 100 ALA A N 1
ATOM 817 C CA . ALA A 1 100 ? 10.449 4.870 -19.992 1.00 83.06 100 ALA A CA 1
ATOM 818 C C . ALA A 1 100 ? 9.367 5.914 -19.667 1.00 83.06 100 ALA A C 1
ATOM 820 O O . ALA A 1 100 ? 8.946 6.029 -18.521 1.00 83.06 100 ALA A O 1
ATOM 821 N N . ASN A 1 101 ? 8.875 6.637 -20.678 1.00 84.81 101 ASN A N 1
ATOM 822 C CA . ASN A 1 101 ? 7.856 7.678 -20.526 1.00 84.81 101 ASN A CA 1
ATOM 823 C C . ASN A 1 101 ? 6.424 7.196 -20.835 1.00 84.81 101 ASN A C 1
ATOM 825 O O . ASN A 1 101 ? 5.531 8.024 -21.023 1.00 84.81 101 ASN A O 1
ATOM 829 N N . ILE A 1 102 ? 6.173 5.879 -20.895 1.00 87.50 102 ILE A N 1
ATOM 830 C CA . ILE A 1 102 ? 4.815 5.331 -21.103 1.00 87.50 102 ILE A CA 1
ATOM 831 C C . ILE A 1 102 ? 3.863 5.762 -19.990 1.00 87.50 102 ILE A C 1
ATOM 833 O O . ILE A 1 102 ? 2.668 5.930 -20.233 1.00 87.50 102 ILE A O 1
ATOM 837 N N . LEU A 1 103 ? 4.384 5.934 -18.776 1.00 83.56 103 LEU A N 1
ATOM 838 C CA . LEU A 1 103 ? 3.629 6.399 -17.625 1.00 83.56 103 LEU A CA 1
ATOM 839 C C . LEU A 1 103 ? 3.929 7.880 -17.388 1.00 83.56 103 LEU A C 1
ATOM 841 O O . LEU A 1 103 ? 5.028 8.221 -16.955 1.00 83.56 103 LEU A O 1
ATOM 845 N N . PRO A 1 104 ? 2.964 8.779 -17.653 1.00 87.69 104 PRO A N 1
ATOM 846 C CA . PRO A 1 104 ? 3.118 10.178 -17.300 1.00 87.69 104 PRO A CA 1
ATOM 847 C C . PRO A 1 104 ? 3.332 10.345 -15.787 1.00 87.69 104 PRO A C 1
ATOM 849 O O . PRO A 1 104 ? 2.667 9.659 -15.004 1.00 87.69 104 PRO A O 1
ATOM 852 N N . PRO A 1 105 ? 4.137 11.330 -15.353 1.00 87.81 105 PRO A N 1
ATOM 853 C CA . PRO A 1 105 ? 4.426 11.575 -13.933 1.00 87.81 105 PRO A CA 1
ATOM 854 C C . PRO A 1 105 ? 3.165 11.868 -13.099 1.00 87.81 105 PRO A C 1
ATOM 856 O O . PRO A 1 105 ? 3.125 11.645 -11.892 1.00 87.81 105 PRO A O 1
ATOM 859 N N . MET A 1 106 ? 2.088 12.324 -13.744 1.00 89.62 106 MET A N 1
ATOM 860 C CA . MET A 1 106 ? 0.788 12.511 -13.100 1.00 89.62 106 MET A CA 1
ATOM 861 C C . MET A 1 106 ? 0.189 11.191 -12.583 1.00 89.62 106 MET A C 1
ATOM 863 O O . MET A 1 106 ? -0.412 11.177 -11.511 1.00 89.62 106 MET A O 1
ATOM 867 N N . HIS A 1 107 ? 0.351 10.086 -13.320 1.00 90.81 107 HIS A N 1
ATOM 868 C CA . HIS A 1 107 ? -0.148 8.777 -12.891 1.00 90.81 107 HIS A CA 1
ATOM 869 C C . HIS A 1 107 ? 0.661 8.227 -11.720 1.00 90.81 107 HIS A C 1
ATOM 871 O O . HIS A 1 107 ? 0.078 7.658 -10.805 1.00 90.81 107 HIS A O 1
ATOM 877 N N . GLU A 1 108 ? 1.972 8.464 -11.708 1.00 90.81 108 GLU A N 1
ATOM 878 C CA . GLU A 1 108 ? 2.830 8.115 -10.577 1.00 90.81 108 GLU A CA 1
ATOM 879 C C . GLU A 1 108 ? 2.407 8.869 -9.307 1.00 90.81 108 GLU A C 1
ATOM 881 O O . GLU A 1 108 ? 2.202 8.260 -8.260 1.00 90.81 108 GLU A O 1
ATOM 886 N N . CYS A 1 109 ? 2.164 10.181 -9.410 1.00 93.81 109 CYS A N 1
ATOM 887 C CA . CYS A 1 109 ? 1.656 10.981 -8.294 1.00 93.81 109 CYS A CA 1
ATOM 888 C C . CYS A 1 109 ? 0.295 10.474 -7.788 1.00 93.81 109 CYS A C 1
ATOM 890 O O . CYS A 1 109 ? 0.090 10.355 -6.580 1.00 93.81 109 CYS A O 1
ATOM 892 N N . LEU A 1 110 ? -0.615 10.122 -8.704 1.00 96.06 110 LEU A N 1
ATOM 893 C CA . LEU A 1 110 ? -1.915 9.551 -8.355 1.00 96.06 110 LEU A CA 1
ATOM 894 C C . LEU A 1 110 ? -1.774 8.211 -7.624 1.00 96.06 110 LEU A C 1
ATOM 896 O O . LEU A 1 110 ? -2.464 7.987 -6.634 1.00 96.06 110 LEU A O 1
ATOM 900 N N . TRP A 1 111 ? -0.909 7.318 -8.103 1.00 96.38 111 TRP A N 1
ATOM 901 C CA . TRP A 1 111 ? -0.685 6.016 -7.477 1.00 96.38 111 TRP A CA 1
ATOM 902 C C . TRP A 1 111 ? -0.025 6.137 -6.110 1.00 96.38 111 TRP A C 1
ATOM 904 O O . TRP A 1 111 ? -0.449 5.446 -5.189 1.00 96.38 111 TRP A O 1
ATOM 914 N N . ASN A 1 112 ? 0.931 7.051 -5.949 1.00 96.62 112 ASN A N 1
ATOM 915 C CA . ASN A 1 112 ? 1.536 7.336 -4.649 1.00 96.62 112 ASN A CA 1
ATOM 916 C C . ASN A 1 112 ? 0.491 7.883 -3.669 1.00 96.62 112 ASN A C 1
ATOM 918 O O . ASN A 1 112 ? 0.332 7.343 -2.580 1.00 96.62 112 ASN A O 1
ATOM 922 N N . ALA A 1 113 ? -0.311 8.868 -4.088 1.00 97.38 113 ALA A N 1
ATOM 923 C CA . ALA A 1 113 ? -1.391 9.403 -3.261 1.00 97.38 113 ALA A CA 1
ATOM 924 C C . ALA A 1 113 ? -2.445 8.337 -2.906 1.00 97.38 113 ALA A C 1
ATOM 926 O O . ALA A 1 113 ? -2.972 8.325 -1.793 1.00 97.38 113 ALA A O 1
ATOM 927 N N . LEU A 1 114 ? -2.752 7.431 -3.839 1.00 97.69 114 LEU A N 1
ATOM 928 C CA . LEU A 1 114 ? -3.653 6.308 -3.596 1.00 97.69 114 LEU A CA 1
ATOM 929 C C . LEU A 1 114 ? -3.060 5.327 -2.580 1.00 97.69 114 LEU A C 1
ATOM 931 O O . LEU A 1 114 ? -3.771 4.900 -1.673 1.00 97.69 114 LEU A O 1
ATOM 935 N N . LEU A 1 115 ? -1.783 4.976 -2.721 1.00 98.06 115 LEU A N 1
ATOM 936 C CA . LEU A 1 115 ? -1.081 4.081 -1.807 1.00 98.06 115 LEU A CA 1
ATOM 937 C C . LEU A 1 115 ? -1.035 4.670 -0.393 1.00 98.06 115 LEU A C 1
ATOM 939 O O . LEU A 1 115 ? -1.384 3.980 0.565 1.00 98.06 115 LEU A O 1
ATOM 943 N N . ASP A 1 116 ? -0.702 5.955 -0.275 1.00 98.19 116 ASP A N 1
ATOM 944 C CA . ASP A 1 116 ? -0.704 6.684 0.993 1.00 98.19 116 ASP A CA 1
ATOM 945 C C . ASP A 1 116 ? -2.108 6.707 1.613 1.00 98.19 116 ASP A C 1
ATOM 947 O O . ASP A 1 116 ? -2.286 6.397 2.793 1.00 98.19 116 ASP A O 1
ATOM 951 N N . GLY A 1 117 ? -3.131 7.013 0.807 1.00 98.25 117 GLY A N 1
ATOM 952 C CA . GLY A 1 117 ? -4.526 7.029 1.244 1.00 98.25 117 GLY A CA 1
ATOM 953 C C . GLY A 1 117 ? -5.014 5.664 1.735 1.00 98.25 117 GLY A C 1
ATOM 954 O O . GLY A 1 117 ? -5.661 5.580 2.780 1.00 98.25 117 GLY A O 1
ATOM 955 N N . LEU A 1 118 ? -4.666 4.587 1.026 1.00 98.50 118 LEU A N 1
ATOM 956 C CA . LEU A 1 118 ? -4.978 3.217 1.436 1.00 98.50 118 LEU A CA 1
ATOM 957 C C . LEU A 1 118 ? -4.224 2.819 2.709 1.00 98.50 118 LEU A C 1
ATOM 959 O O . LEU A 1 118 ? -4.812 2.178 3.577 1.00 98.50 118 LEU A O 1
ATOM 963 N N . GLY A 1 119 ? -2.967 3.240 2.864 1.00 98.50 119 GLY A N 1
ATOM 964 C CA . GLY A 1 119 ? -2.196 3.023 4.088 1.00 98.50 119 GLY A CA 1
ATOM 965 C C . GLY A 1 119 ? -2.828 3.705 5.305 1.00 98.50 119 GLY A C 1
ATOM 966 O O . GLY A 1 119 ? -2.992 3.085 6.357 1.00 98.50 119 GLY A O 1
ATOM 967 N N . LEU A 1 120 ? -3.255 4.963 5.161 1.00 98.31 120 LEU A N 1
ATOM 968 C CA . LEU A 1 120 ? -3.978 5.688 6.212 1.00 98.31 120 LEU A CA 1
ATOM 969 C C . LEU A 1 120 ? -5.317 5.026 6.550 1.00 98.31 120 LEU A C 1
ATOM 971 O O . LEU A 1 120 ? -5.656 4.898 7.725 1.00 98.31 120 LEU A O 1
ATOM 975 N N . TYR A 1 121 ? -6.061 4.586 5.535 1.00 98.50 121 TYR A N 1
ATOM 976 C CA . TYR A 1 121 ? -7.330 3.897 5.734 1.00 98.50 121 TYR A CA 1
ATOM 977 C C . TYR A 1 121 ? -7.152 2.565 6.472 1.00 98.50 121 TYR A C 1
ATOM 979 O O . TYR A 1 121 ? -7.893 2.295 7.415 1.00 98.50 121 TYR A O 1
ATOM 987 N N . ASN A 1 122 ? -6.141 1.773 6.105 1.00 98.56 122 ASN A N 1
ATOM 988 C CA . ASN A 1 122 ? -5.842 0.515 6.784 1.00 98.56 122 ASN A CA 1
ATOM 989 C C . ASN A 1 122 ? -5.505 0.735 8.265 1.00 98.56 122 ASN A C 1
ATOM 991 O O . ASN A 1 122 ? -6.053 0.059 9.127 1.00 98.56 122 ASN A O 1
ATOM 995 N N . ASN A 1 123 ? -4.693 1.750 8.577 1.00 98.44 123 ASN A N 1
ATOM 996 C CA . ASN A 1 123 ? -4.385 2.100 9.966 1.00 98.44 123 ASN A CA 1
ATOM 997 C C . ASN A 1 123 ? -5.640 2.451 10.783 1.00 98.44 123 ASN A C 1
ATOM 999 O O . ASN A 1 123 ? -5.713 2.147 11.973 1.00 98.44 123 ASN A O 1
ATOM 1003 N N . GLU A 1 124 ? -6.623 3.112 10.170 1.00 98.56 124 GLU A N 1
ATOM 1004 C CA . GLU A 1 124 ? -7.878 3.445 10.845 1.00 98.56 124 GLU A CA 1
ATOM 1005 C C . GLU A 1 124 ? -8.782 2.215 11.025 1.00 98.56 124 GLU A C 1
ATOM 1007 O O . GLU A 1 124 ? -9.473 2.104 12.039 1.00 98.56 124 GLU A O 1
ATOM 1012 N N . LEU A 1 125 ? -8.747 1.261 10.090 1.00 98.62 125 LEU A N 1
ATOM 1013 C CA . LEU A 1 125 ? -9.410 -0.034 10.250 1.00 98.62 125 LEU A CA 1
ATOM 1014 C C . LEU A 1 125 ? -8.798 -0.848 11.396 1.00 98.62 125 LEU A C 1
ATOM 1016 O O . LEU A 1 125 ? -9.549 -1.309 12.252 1.00 98.62 125 LEU A O 1
ATOM 1020 N N . ASP A 1 126 ? -7.470 -0.925 11.486 1.00 98.62 126 ASP A N 1
ATOM 1021 C CA . ASP A 1 126 ? -6.774 -1.621 12.579 1.00 98.62 126 ASP A CA 1
ATOM 1022 C C . ASP A 1 126 ? -7.091 -0.989 13.946 1.00 98.62 126 ASP A C 1
ATOM 1024 O O . ASP A 1 126 ? -7.229 -1.668 14.965 1.00 98.62 126 ASP A O 1
ATOM 1028 N N . ARG A 1 127 ? -7.217 0.345 13.999 1.00 98.50 127 ARG A N 1
ATOM 1029 C CA . ARG A 1 127 ? -7.656 1.046 15.218 1.00 98.50 127 ARG A CA 1
ATOM 1030 C C . ARG A 1 127 ? -9.091 0.698 15.581 1.00 98.50 127 ARG A C 1
ATOM 1032 O O . ARG A 1 127 ? -9.381 0.480 16.755 1.00 98.50 127 A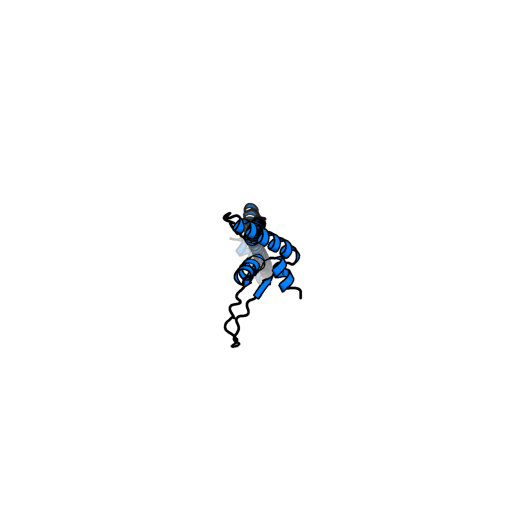RG A O 1
ATOM 1039 N N . ARG A 1 128 ? -9.985 0.661 14.593 1.00 98.50 128 ARG A N 1
ATOM 1040 C CA . ARG A 1 128 ? -11.391 0.302 14.800 1.00 98.50 128 ARG A CA 1
ATOM 1041 C C . ARG A 1 128 ? -11.546 -1.126 15.294 1.00 98.50 128 ARG A C 1
ATOM 1043 O O . ARG A 1 128 ? -12.328 -1.334 16.211 1.00 98.50 128 ARG A O 1
ATOM 1050 N N . GLU A 1 129 ? -10.799 -2.070 14.735 1.00 98.56 129 GLU A N 1
ATOM 1051 C CA . GLU A 1 129 ? -10.776 -3.461 15.194 1.00 98.56 129 GLU A CA 1
ATOM 1052 C C . GLU A 1 129 ? -10.424 -3.540 16.685 1.00 98.56 129 GLU A C 1
ATOM 1054 O O . GLU A 1 129 ? -11.210 -4.053 17.476 1.00 98.56 129 GLU A O 1
ATOM 1059 N N . LYS A 1 130 ? -9.317 -2.911 17.096 1.00 98.50 130 LYS A N 1
ATOM 1060 C CA . LYS A 1 130 ? -8.892 -2.881 18.507 1.00 98.50 130 LYS A CA 1
ATOM 1061 C C . LYS A 1 130 ? -9.933 -2.254 19.433 1.00 98.50 130 LYS A C 1
ATOM 1063 O O . LYS A 1 130 ? -10.162 -2.748 20.532 1.00 98.50 130 LYS A O 1
ATOM 1068 N N . LEU A 1 131 ? -10.571 -1.165 18.999 1.00 98.62 131 LEU A N 1
ATOM 1069 C CA . LEU A 1 131 ? -11.627 -0.509 19.775 1.00 98.62 131 LEU A CA 1
ATOM 1070 C C . LEU A 1 131 ? -12.874 -1.387 19.918 1.00 98.62 131 LEU A C 1
ATOM 1072 O O . LEU A 1 131 ? -13.536 -1.326 20.954 1.00 98.62 131 LEU A O 1
ATOM 1076 N N . ILE A 1 132 ? -13.207 -2.187 18.902 1.00 98.62 132 ILE A N 1
ATOM 1077 C CA . ILE A 1 132 ? -14.303 -3.160 18.977 1.00 98.62 132 ILE A CA 1
ATOM 1078 C C . ILE A 1 132 ? -13.965 -4.225 20.021 1.00 98.62 132 ILE A C 1
ATOM 1080 O O . ILE A 1 132 ? -14.759 -4.431 20.934 1.00 98.62 132 ILE A O 1
ATOM 1084 N N . GLU A 1 133 ? -12.770 -4.815 19.960 1.00 98.56 133 GLU A N 1
ATOM 1085 C CA . GLU A 1 133 ? -12.325 -5.814 20.942 1.00 98.56 133 GLU A CA 1
ATOM 1086 C C . GLU A 1 133 ? -12.343 -5.268 22.380 1.00 98.56 133 GLU A C 1
ATOM 1088 O O . GLU A 1 133 ? -12.827 -5.928 23.305 1.00 98.56 133 GLU A O 1
ATOM 1093 N N . GLU A 1 134 ? -11.854 -4.041 22.581 1.00 98.50 134 GLU A N 1
ATOM 1094 C CA . GLU A 1 134 ? -11.877 -3.380 23.887 1.00 98.50 134 GLU A CA 1
ATOM 1095 C C . GLU A 1 134 ? -13.312 -3.125 24.365 1.00 98.50 134 GLU A C 1
ATOM 1097 O O . GLU A 1 134 ? -13.641 -3.391 25.524 1.00 98.50 134 GLU A O 1
ATOM 1102 N N . THR A 1 135 ? -14.188 -2.658 23.473 1.00 98.56 135 THR A N 1
ATOM 1103 C CA . THR A 1 135 ? -15.597 -2.402 23.794 1.00 98.56 135 THR A CA 1
ATOM 1104 C C . THR A 1 135 ? -16.319 -3.690 24.179 1.00 98.56 135 THR A C 1
ATOM 1106 O O . THR A 1 135 ? -17.033 -3.703 25.182 1.00 98.56 135 THR A O 1
ATOM 1109 N N . ASP A 1 136 ? -16.108 -4.775 23.438 1.00 98.50 136 ASP A N 1
ATOM 1110 C CA . ASP A 1 136 ? -16.716 -6.077 23.714 1.00 98.50 136 ASP A CA 1
ATOM 1111 C C . ASP A 1 136 ? -16.229 -6.638 25.060 1.00 98.50 136 ASP A C 1
ATOM 1113 O O . ASP A 1 136 ? -17.030 -7.103 25.876 1.00 98.50 136 ASP A O 1
ATOM 1117 N N . SER A 1 137 ? -14.931 -6.504 25.353 1.00 98.38 137 SER A N 1
ATOM 1118 C CA . SER A 1 137 ? -14.354 -6.868 26.653 1.00 98.38 137 SER A CA 1
ATOM 1119 C C . SER A 1 137 ? -14.958 -6.055 27.804 1.00 98.38 137 SER A C 1
ATOM 1121 O O . SER A 1 137 ? -15.358 -6.617 28.828 1.00 98.38 137 SER A O 1
ATOM 1123 N N . LEU A 1 138 ? -15.093 -4.735 27.642 1.00 98.50 138 LEU A N 1
ATOM 1124 C CA . LEU A 1 138 ? -15.707 -3.862 28.647 1.00 98.50 138 LEU A CA 1
ATOM 1125 C C . LEU A 1 138 ? -17.196 -4.154 28.845 1.00 98.50 138 LEU A C 1
ATOM 1127 O O . LEU A 1 138 ? -17.703 -4.038 29.966 1.00 98.50 138 LEU A O 1
ATOM 1131 N N . GLN A 1 139 ? -17.914 -4.523 27.785 1.00 98.31 139 GLN A N 1
ATOM 1132 C CA . GLN A 1 139 ? -19.304 -4.953 27.891 1.00 98.31 139 GLN A CA 1
ATOM 1133 C C . GLN A 1 139 ? -19.411 -6.252 28.684 1.00 98.31 139 GLN A C 1
ATOM 1135 O O . GLN A 1 139 ? -20.221 -6.314 29.610 1.00 98.31 139 GLN A O 1
ATOM 1140 N N . LEU A 1 140 ? -18.561 -7.241 28.394 1.00 98.25 140 LEU A N 1
ATOM 1141 C CA . LEU A 1 140 ? -18.522 -8.499 29.135 1.00 98.25 140 LEU A CA 1
ATOM 1142 C C . LEU A 1 140 ? -18.266 -8.250 30.628 1.00 98.25 140 LEU A C 1
ATOM 1144 O O . LEU A 1 140 ? -19.063 -8.676 31.465 1.00 98.25 140 LEU A O 1
ATOM 1148 N N . GLN A 1 141 ? -17.240 -7.464 30.961 1.00 98.12 141 GLN A N 1
ATOM 1149 C CA . GLN A 1 141 ? -16.927 -7.098 32.347 1.00 98.12 141 GLN A CA 1
ATOM 1150 C C . GLN A 1 141 ? -18.094 -6.369 33.028 1.00 98.12 141 GLN A C 1
ATOM 1152 O O . GLN A 1 141 ? -18.445 -6.677 34.164 1.00 98.12 141 GLN A O 1
ATOM 1157 N N . ASN A 1 142 ? -18.757 -5.437 32.337 1.00 98.19 142 ASN A N 1
ATOM 1158 C CA . ASN A 1 142 ? -19.941 -4.768 32.877 1.00 98.19 142 ASN A CA 1
ATOM 1159 C C . ASN A 1 142 ? -21.092 -5.741 33.144 1.00 98.19 142 ASN A C 1
ATOM 1161 O O . ASN A 1 142 ? -21.793 -5.599 34.147 1.00 98.19 142 ASN A O 1
ATOM 1165 N N . THR A 1 143 ? -21.326 -6.704 32.251 1.00 97.94 143 THR A N 1
ATOM 1166 C CA . THR A 1 143 ? -22.374 -7.712 32.455 1.00 97.94 143 THR A CA 1
ATOM 1167 C C . THR A 1 143 ? -22.057 -8.621 33.637 1.00 97.94 143 THR A C 1
ATOM 1169 O O . THR A 1 143 ? -22.940 -8.868 34.457 1.00 97.94 143 THR A O 1
ATOM 1172 N N . GLU A 1 144 ? -20.798 -9.030 33.790 1.00 97.81 144 GLU A N 1
ATOM 1173 C CA . GLU A 1 144 ? -20.336 -9.833 34.920 1.00 97.81 144 GLU A CA 1
ATOM 1174 C C . GLU A 1 144 ? -20.468 -9.070 36.242 1.00 97.81 144 GLU A C 1
ATOM 1176 O O . GLU A 1 144 ? -21.044 -9.586 37.197 1.00 97.81 144 GLU A O 1
ATOM 1181 N N . LEU A 1 145 ? -20.031 -7.809 36.289 1.00 97.56 145 LEU A N 1
ATOM 1182 C CA . LEU A 1 145 ? -20.165 -6.961 37.476 1.00 97.56 145 LEU A CA 1
ATOM 1183 C C . LEU A 1 145 ? -21.629 -6.756 37.873 1.00 97.56 145 LEU A C 1
ATOM 1185 O O . LEU A 1 145 ? -21.960 -6.827 39.056 1.00 97.56 145 LEU A O 1
ATOM 1189 N N . LYS A 1 146 ? -22.525 -6.539 36.902 1.00 95.88 146 LYS A N 1
ATOM 1190 C CA . LYS A 1 146 ? -23.969 -6.440 37.165 1.00 95.88 146 LYS A CA 1
ATOM 1191 C C . LYS A 1 146 ? -24.530 -7.744 37.726 1.00 95.88 146 LYS A C 1
ATOM 1193 O O . LYS A 1 146 ? -25.321 -7.696 38.664 1.00 95.88 146 LYS A O 1
ATOM 1198 N N . MET A 1 147 ? -24.110 -8.885 37.184 1.00 96.56 147 MET A N 1
ATOM 1199 C CA . MET A 1 147 ? -24.526 -10.202 37.665 1.00 96.56 147 MET A CA 1
ATOM 1200 C C . MET A 1 147 ? -24.025 -10.464 39.091 1.00 96.56 147 MET A C 1
ATOM 1202 O O . MET A 1 147 ? -24.811 -10.862 39.946 1.00 96.56 147 MET A O 1
ATOM 1206 N N . LEU A 1 148 ? -22.748 -10.191 39.376 1.00 95.25 148 LEU A N 1
ATOM 1207 C CA . LEU A 1 148 ? -22.167 -10.326 40.717 1.00 95.25 148 LEU A CA 1
ATOM 1208 C C . LEU A 1 148 ? -22.848 -9.397 41.724 1.00 95.25 148 LEU A C 1
ATOM 1210 O O . LEU A 1 148 ? -23.109 -9.798 42.857 1.00 95.25 148 LEU A O 1
ATOM 1214 N N . LEU A 1 149 ? -23.174 -8.170 41.312 1.00 91.31 149 LEU A N 1
ATOM 1215 C CA . LEU A 1 149 ? -23.921 -7.238 42.147 1.00 91.31 149 LEU A CA 1
ATOM 1216 C C . LEU A 1 149 ? -25.319 -7.777 42.453 1.00 91.31 149 LEU A C 1
ATOM 1218 O O . LEU A 1 149 ? -25.710 -7.775 43.614 1.00 91.31 149 LEU A O 1
ATOM 1222 N N . GLN A 1 150 ? -26.055 -8.273 41.454 1.00 90.31 150 GLN A N 1
ATOM 1223 C CA . GLN A 1 150 ? -27.360 -8.906 41.677 1.00 90.31 150 GLN A CA 1
ATOM 1224 C C . GLN A 1 150 ? -27.246 -10.104 42.622 1.00 90.31 150 GLN A C 1
ATOM 1226 O O . GLN A 1 150 ? -27.982 -10.179 43.599 1.00 90.31 150 GLN A O 1
ATOM 1231 N N . GLN A 1 151 ? -26.260 -10.978 42.409 1.00 90.44 151 GLN A N 1
ATOM 1232 C CA . GLN A 1 151 ? -26.002 -12.115 43.289 1.00 90.44 151 GLN A CA 1
ATOM 1233 C C . GLN A 1 151 ? -25.710 -11.682 44.732 1.00 90.44 151 GLN A C 1
ATOM 1235 O O . GLN A 1 151 ? -26.179 -12.324 45.670 1.00 90.44 151 GLN A O 1
ATOM 1240 N N . TYR A 1 152 ? -24.948 -10.602 44.924 1.00 88.81 152 TYR A N 1
ATOM 1241 C CA . TYR A 1 152 ? -24.727 -10.028 46.247 1.00 88.81 152 TYR A CA 1
ATOM 1242 C C . TYR A 1 152 ? -26.034 -9.493 46.838 1.00 88.81 152 TYR A C 1
ATOM 1244 O O . TYR A 1 152 ? -26.367 -9.832 47.968 1.00 88.81 152 TYR A O 1
ATOM 1252 N N . LEU A 1 153 ? -26.801 -8.697 46.092 1.00 85.12 153 LEU A N 1
ATOM 1253 C CA . LEU A 1 153 ? -28.066 -8.126 46.564 1.00 85.12 153 LEU A CA 1
ATOM 1254 C C . LEU A 1 153 ? -29.090 -9.198 46.969 1.00 85.12 153 LEU A C 1
ATOM 1256 O O . LEU A 1 153 ? -29.768 -9.030 47.981 1.00 85.12 153 LEU A O 1
ATOM 1260 N N . ASP A 1 154 ? -29.140 -10.305 46.230 1.00 85.62 154 ASP A N 1
ATOM 1261 C CA . ASP A 1 154 ? -30.053 -11.426 46.468 1.00 85.62 154 ASP A CA 1
ATOM 1262 C C . ASP A 1 154 ? -29.526 -12.435 47.506 1.00 85.62 154 ASP A C 1
ATOM 1264 O O . ASP A 1 154 ? -30.230 -13.378 47.876 1.00 85.62 154 ASP A O 1
ATOM 1268 N N . ALA A 1 155 ? -28.296 -12.261 48.005 1.00 89.06 155 ALA A N 1
ATOM 1269 C CA . ALA A 1 155 ? -27.718 -13.151 49.002 1.00 89.06 155 ALA A CA 1
ATOM 1270 C C . ALA A 1 155 ? -28.545 -13.138 50.297 1.00 89.06 155 ALA A C 1
ATOM 1272 O O . ALA A 1 155 ? -28.792 -12.089 50.892 1.00 89.06 155 ALA A O 1
ATOM 1273 N N . GLN A 1 156 ? -28.911 -14.324 50.784 1.00 81.19 156 GLN A N 1
ATOM 1274 C CA . GLN A 1 156 ? -29.781 -14.491 51.953 1.00 81.19 156 GLN A CA 1
ATOM 1275 C C . GLN A 1 156 ? -29.246 -13.782 53.210 1.00 81.19 156 GLN A C 1
ATOM 1277 O O . GLN A 1 156 ? -30.012 -13.171 53.949 1.00 81.19 156 GLN A O 1
ATOM 1282 N N . VAL A 1 157 ? -27.921 -13.754 53.386 1.00 83.62 157 VAL A N 1
ATOM 1283 C CA . VAL A 1 157 ? -27.249 -13.045 54.489 1.00 83.62 157 VAL A CA 1
ATOM 1284 C C . VAL A 1 157 ? -27.608 -11.555 54.508 1.00 83.62 157 VAL A C 1
ATOM 1286 O O . VAL A 1 157 ? -27.770 -10.983 55.579 1.00 83.62 157 VAL A O 1
ATOM 1289 N N . ASN A 1 158 ? -27.796 -10.922 53.344 1.00 79.62 158 ASN A N 1
ATOM 1290 C CA . ASN A 1 158 ? -28.165 -9.508 53.267 1.00 79.62 158 ASN A CA 1
ATOM 1291 C C . ASN A 1 158 ? -29.614 -9.244 53.698 1.00 79.62 158 ASN A C 1
ATOM 1293 O O . ASN A 1 158 ? -29.921 -8.131 54.121 1.00 79.62 158 ASN A O 1
ATOM 1297 N N . GLN A 1 159 ? -30.489 -10.251 53.622 1.00 76.25 159 GLN A N 1
ATOM 1298 C CA . GLN A 1 159 ? -31.877 -10.178 54.093 1.00 76.25 159 GLN A CA 1
ATOM 1299 C C . GLN A 1 159 ? -31.997 -10.438 55.602 1.00 76.25 159 GLN A C 1
ATOM 1301 O O . GLN A 1 159 ? -32.970 -10.021 56.224 1.00 76.25 159 GLN A O 1
ATOM 1306 N N . GLU A 1 160 ? -31.005 -11.105 56.195 1.00 80.69 160 GLU A N 1
ATOM 1307 C CA . GLU A 1 160 ? -30.929 -11.380 57.636 1.00 80.69 160 GLU A CA 1
ATOM 1308 C C . GLU A 1 160 ? -30.383 -10.187 58.444 1.00 80.69 160 GLU A C 1
ATOM 1310 O O . GLU A 1 160 ? -30.475 -10.163 59.673 1.00 80.69 160 GLU A O 1
ATOM 1315 N N . LEU A 1 161 ? -29.829 -9.174 57.771 1.00 79.75 161 LEU A N 1
ATOM 1316 C CA . LEU A 1 161 ? -29.328 -7.959 58.408 1.00 79.75 161 LEU A CA 1
ATOM 1317 C C . LEU A 1 161 ? -30.479 -7.050 58.865 1.00 79.75 161 LEU A C 1
ATOM 1319 O O . LEU A 1 161 ? -31.418 -6.782 58.120 1.00 79.75 161 LEU A O 1
ATOM 1323 N N . LEU A 1 162 ? -30.348 -6.480 60.070 1.00 75.19 162 LEU A N 1
ATOM 1324 C CA . LEU A 1 162 ? -31.286 -5.482 60.615 1.00 75.19 162 LEU A CA 1
ATOM 1325 C C . LEU A 1 162 ? -31.428 -4.241 59.715 1.00 75.19 162 LEU A C 1
ATOM 1327 O O . LEU A 1 162 ? -32.482 -3.609 59.695 1.00 75.19 162 LEU A O 1
ATOM 1331 N N . GLN A 1 163 ? -30.371 -3.905 58.972 1.00 75.50 163 GLN A N 1
ATOM 1332 C CA . GLN A 1 163 ? -30.393 -2.924 57.893 1.00 75.50 163 GLN A CA 1
ATOM 1333 C C . GLN A 1 163 ? -29.718 -3.521 56.652 1.00 75.50 163 GLN A C 1
ATOM 1335 O O . GLN A 1 163 ? -28.504 -3.744 56.676 1.00 75.50 163 GLN A O 1
ATOM 1340 N N . PRO A 1 164 ? -30.465 -3.780 55.566 1.00 78.00 164 PRO A N 1
ATOM 1341 C CA . PRO A 1 164 ? -29.884 -4.308 54.344 1.00 78.00 164 PRO A CA 1
ATOM 1342 C C . PRO A 1 164 ? -29.048 -3.233 53.618 1.00 78.00 164 PRO A C 1
ATOM 1344 O O . PRO A 1 164 ? -29.454 -2.067 53.560 1.00 78.00 164 PRO A O 1
ATOM 1347 N N . PRO A 1 165 ? -27.910 -3.605 53.001 1.00 77.88 165 PRO A N 1
ATOM 1348 C CA . PRO A 1 165 ? -26.968 -2.665 52.383 1.00 77.88 165 PRO A CA 1
ATOM 1349 C C . PRO A 1 165 ? -27.580 -1.775 51.285 1.00 77.88 165 PRO A C 1
ATOM 1351 O O . PRO A 1 165 ? -27.155 -0.634 51.116 1.00 77.88 165 PRO A O 1
ATOM 1354 N N . VAL A 1 166 ? -28.631 -2.237 50.596 1.00 78.00 166 VAL A N 1
ATOM 1355 C CA . VAL A 1 166 ? -29.390 -1.442 49.606 1.00 78.00 166 VAL A CA 1
ATOM 1356 C C . VAL A 1 166 ? -29.956 -0.156 50.209 1.00 78.00 166 VAL A C 1
ATOM 1358 O O . VAL A 1 166 ? -29.929 0.889 49.564 1.00 78.00 166 VAL A O 1
ATOM 1361 N N . GLN A 1 167 ? -30.445 -0.212 51.452 1.00 74.50 167 GLN A N 1
ATOM 1362 C CA . GLN A 1 167 ? -31.020 0.957 52.117 1.00 74.50 167 GLN A CA 1
ATOM 1363 C C . GLN A 1 167 ? -29.951 1.999 52.451 1.00 74.50 167 GLN A C 1
ATOM 1365 O O . GLN A 1 167 ? -30.231 3.187 52.367 1.00 74.50 167 GLN A O 1
ATOM 1370 N N . MET A 1 168 ? -28.724 1.577 52.770 1.00 77.38 168 MET A N 1
ATOM 1371 C CA . MET A 1 168 ? -27.612 2.501 53.024 1.00 77.38 168 MET A CA 1
ATOM 1372 C C . MET A 1 168 ? -27.118 3.186 51.744 1.00 77.38 168 MET A C 1
ATOM 1374 O O . MET A 1 168 ? -26.740 4.352 51.783 1.00 77.38 168 MET A O 1
ATOM 1378 N N . LEU A 1 169 ? -27.142 2.483 50.607 1.00 76.12 169 LEU A N 1
ATOM 1379 C CA . LEU A 1 169 ? -26.722 3.030 49.312 1.00 76.12 169 LEU A CA 1
ATOM 1380 C C . LEU A 1 169 ? -27.707 4.063 48.746 1.00 76.12 169 LEU A C 1
ATOM 1382 O O . LEU A 1 169 ? -27.273 4.998 48.088 1.00 76.12 169 LEU A O 1
ATOM 1386 N N . ALA A 1 170 ? -29.010 3.919 49.006 1.00 68.19 170 ALA A N 1
ATOM 1387 C CA . ALA A 1 170 ? -30.047 4.833 48.511 1.00 68.19 170 ALA A CA 1
ATOM 1388 C C . ALA A 1 170 ? -30.168 6.152 49.305 1.00 68.19 170 ALA A C 1
ATOM 1390 O O . ALA A 1 170 ? -30.966 7.014 48.941 1.00 68.19 170 ALA A O 1
ATOM 1391 N N . LEU A 1 171 ? -29.435 6.284 50.414 1.00 54.72 171 LEU A N 1
ATOM 1392 C CA . LEU A 1 171 ? -29.491 7.436 51.320 1.00 54.72 171 LEU A CA 1
ATOM 1393 C C . LEU A 1 171 ? -28.407 8.497 51.049 1.00 54.72 171 LEU A C 1
ATOM 1395 O O . LEU A 1 171 ? -28.397 9.516 51.740 1.00 54.72 171 LEU A O 1
ATOM 1399 N N . ASN A 1 172 ? -27.531 8.281 50.063 1.00 44.94 172 ASN A N 1
ATOM 1400 C CA . ASN A 1 172 ? -26.499 9.228 49.616 1.00 44.94 172 ASN A CA 1
ATOM 1401 C C . ASN A 1 172 ? -26.766 9.673 48.176 1.00 44.94 172 ASN A C 1
ATOM 1403 O O . ASN A 1 172 ? -26.365 10.810 47.845 1.00 44.94 172 A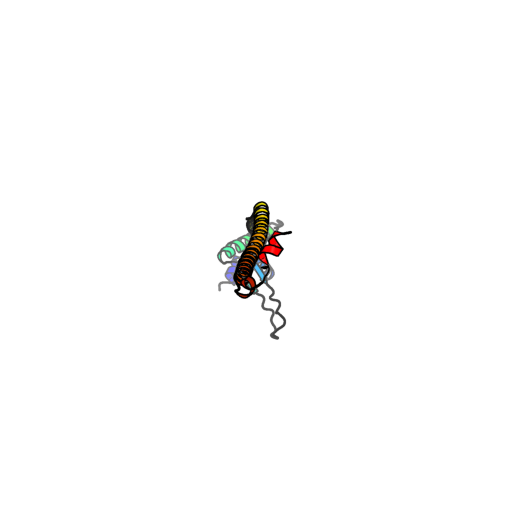SN A O 1
#

Organism: NCBI:txid111878

Sequence (172 aa):
MKLDAIFQSLQVENQQDIIQLLQYVIVSIELEEEEEGDMRNGATQRFEIMQPDMVSQALRSYIEARKEREAGIPVKVASRVDKERERKEILDGDYWNKMANILPPMHECLWNALLDGLGLYNNELDRREKLIEETDSLQLQNTELKMLLQQYLDAQVNQELLQPPVQMLALN